Protein AF-A0A240AHP5-F1 (afdb_monomer)

Solvent-accessible surface area (backbone atoms only — not comparable to full-atom values): 3875 Å² total; per-residue (Å²): 104,72,68,56,52,52,51,52,49,54,51,48,55,54,51,52,54,50,31,62,75,69,67,38,62,69,60,44,52,54,49,53,52,52,53,51,49,52,52,52,51,52,49,58,56,65,74,41,85,86,52,82,46,72,66,51,54,55,33,43,73,74,71,48,83,130

Organism: Clostridium cochlearium (NCBI:txid1494)

Radius of gyration: 16.3 Å; Cα contacts (8 Å, |Δi|>4): 17; chains: 1; bounding box: 33×25×43 Å

pLDDT: mean 89.87, std 6.33, range [63.38, 96.81]

Structure (mmCIF, N/CA/C/O backbone):
data_AF-A0A240AHP5-F1
#
_entry.id   AF-A0A240AHP5-F1
#
loop_
_atom_site.group_PDB
_atom_site.id
_atom_site.type_symbol
_atom_site.label_atom_id
_atom_site.label_alt_id
_atom_site.label_comp_id
_atom_site.label_asym_id
_atom_site.label_entity_id
_atom_site.label_seq_id
_atom_site.pdbx_PDB_ins_code
_atom_site.Cartn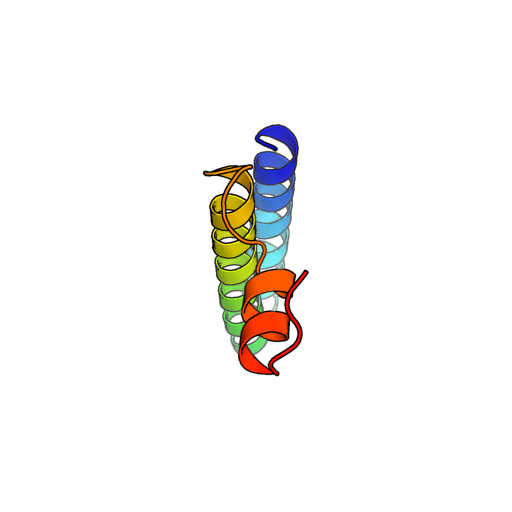_x
_atom_site.Cartn_y
_atom_site.Cartn_z
_atom_site.occupancy
_atom_site.B_iso_or_equiv
_atom_site.auth_seq_id
_atom_site.auth_comp_id
_atom_site.auth_asym_id
_atom_site.auth_atom_id
_atom_site.pdbx_PDB_model_num
ATOM 1 N N . MET A 1 1 ? 8.175 10.435 -5.208 1.00 74.12 1 MET A N 1
ATOM 2 C CA . MET A 1 1 ? 7.651 9.131 -4.745 1.00 74.12 1 MET A CA 1
ATOM 3 C C . MET A 1 1 ? 7.531 9.056 -3.237 1.00 74.12 1 MET A C 1
ATOM 5 O O . MET A 1 1 ? 6.426 8.833 -2.785 1.00 74.12 1 MET A O 1
ATOM 9 N N . ILE A 1 2 ? 8.579 9.370 -2.467 1.00 81.06 2 ILE A N 1
ATOM 10 C CA . ILE A 1 2 ? 8.512 9.427 -0.991 1.00 81.06 2 ILE A CA 1
ATOM 11 C C . ILE A 1 2 ? 7.340 10.296 -0.493 1.00 81.06 2 ILE A C 1
ATOM 13 O O . ILE A 1 2 ? 6.540 9.834 0.308 1.00 81.06 2 ILE A O 1
ATOM 17 N N . LEU A 1 3 ? 7.166 11.505 -1.045 1.00 88.00 3 LEU A N 1
ATOM 18 C CA . LEU A 1 3 ? 6.020 12.381 -0.747 1.00 88.00 3 LEU A CA 1
ATOM 19 C C . LEU A 1 3 ? 4.655 11.730 -1.041 1.00 88.00 3 LEU A C 1
ATOM 21 O O . LEU A 1 3 ? 3.757 11.793 -0.209 1.00 88.00 3 LEU A O 1
ATOM 25 N N . PHE A 1 4 ? 4.510 11.061 -2.190 1.00 84.38 4 PHE A N 1
ATOM 26 C CA . PHE A 1 4 ? 3.282 10.340 -2.550 1.00 84.38 4 PHE A CA 1
ATOM 27 C C . PHE A 1 4 ? 3.028 9.148 -1.627 1.00 84.38 4 PHE A C 1
ATOM 29 O O . PHE A 1 4 ? 1.901 8.942 -1.195 1.00 84.38 4 PHE A O 1
ATOM 36 N N . THR A 1 5 ? 4.066 8.390 -1.279 1.00 86.56 5 THR A N 1
ATOM 37 C CA . THR A 1 5 ? 3.966 7.271 -0.338 1.00 86.56 5 THR A CA 1
ATOM 38 C C . THR A 1 5 ? 3.538 7.753 1.044 1.00 86.56 5 THR A C 1
ATOM 40 O O . THR A 1 5 ? 2.641 7.156 1.628 1.00 86.56 5 THR A O 1
ATOM 43 N N . ILE A 1 6 ? 4.114 8.853 1.540 1.00 91.00 6 ILE A N 1
ATOM 44 C CA . ILE A 1 6 ? 3.718 9.478 2.812 1.00 91.00 6 ILE A CA 1
ATOM 45 C C .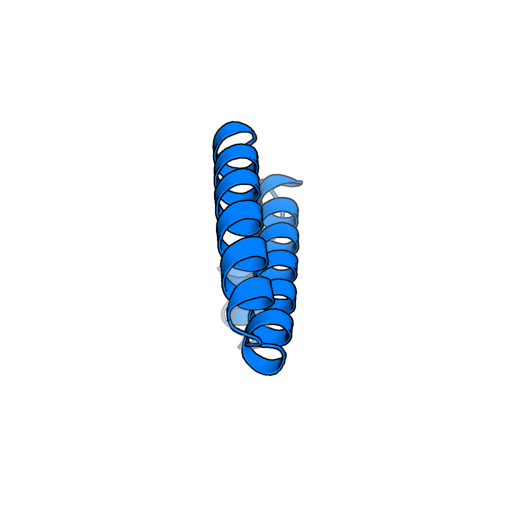 ILE A 1 6 ? 2.252 9.918 2.756 1.00 91.00 6 ILE A C 1
ATOM 47 O O . ILE A 1 6 ? 1.490 9.636 3.678 1.00 91.00 6 ILE A O 1
ATOM 51 N N . PHE A 1 7 ? 1.839 10.558 1.662 1.00 91.69 7 PHE A N 1
ATOM 52 C CA . PHE A 1 7 ? 0.459 10.996 1.470 1.00 91.69 7 PHE A CA 1
ATOM 53 C C . PHE A 1 7 ? -0.534 9.822 1.469 1.00 91.69 7 PHE A C 1
ATOM 55 O O . PHE A 1 7 ? -1.525 9.856 2.200 1.00 91.69 7 PHE A O 1
ATOM 62 N N . ILE A 1 8 ? -0.234 8.752 0.723 1.00 90.19 8 ILE A N 1
ATOM 63 C CA . ILE A 1 8 ? -1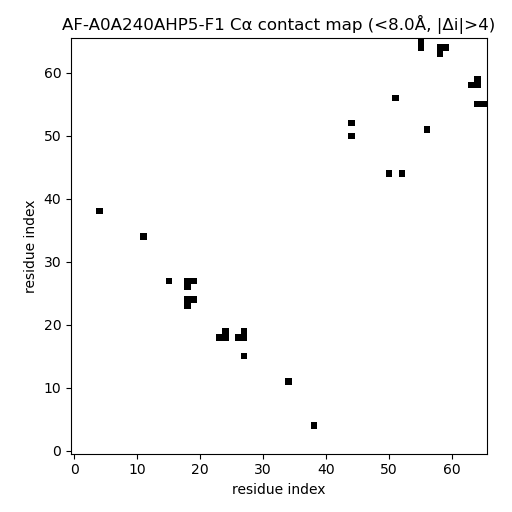.033 7.517 0.704 1.00 90.19 8 ILE A CA 1
ATOM 64 C C . ILE A 1 8 ? -1.087 6.888 2.099 1.00 90.19 8 ILE A C 1
ATOM 66 O O . ILE A 1 8 ? -2.150 6.433 2.518 1.00 90.19 8 ILE A O 1
ATOM 70 N N . PHE A 1 9 ? 0.022 6.893 2.842 1.00 91.69 9 PHE A N 1
ATOM 71 C CA . PHE A 1 9 ? 0.068 6.367 4.206 1.00 91.69 9 PHE A CA 1
ATOM 72 C C . PHE A 1 9 ? -0.867 7.128 5.144 1.00 91.69 9 PHE A C 1
ATOM 74 O O . PHE A 1 9 ? -1.648 6.513 5.869 1.00 91.69 9 PHE A O 1
ATOM 81 N N . ILE A 1 10 ? -0.812 8.462 5.112 1.00 95.81 10 ILE A N 1
ATOM 82 C CA . ILE A 1 10 ? -1.664 9.314 5.944 1.00 95.81 10 ILE A CA 1
ATOM 83 C C . ILE A 1 10 ? -3.137 9.056 5.613 1.00 95.81 10 ILE A C 1
ATOM 85 O O . ILE A 1 10 ? -3.913 8.757 6.522 1.00 95.81 10 ILE A O 1
ATOM 89 N N . LEU A 1 11 ? -3.513 9.101 4.329 1.00 95.00 11 LEU A N 1
ATOM 90 C CA . LEU A 1 11 ? -4.883 8.811 3.886 1.00 95.00 11 LEU A CA 1
ATOM 91 C C . LEU A 1 11 ? -5.352 7.425 4.337 1.00 95.00 11 LEU A C 1
ATOM 93 O O . LEU A 1 11 ? -6.416 7.305 4.946 1.00 95.00 11 LEU A O 1
ATOM 97 N N . SER A 1 12 ? -4.511 6.407 4.147 1.00 93.81 12 SER A N 1
ATOM 98 C CA . SER A 1 12 ? -4.823 5.030 4.533 1.00 93.81 12 SER A CA 1
ATOM 99 C C . SER A 1 12 ? -5.107 4.900 6.028 1.00 93.81 12 SER A C 1
ATOM 101 O O . SER A 1 12 ? -6.046 4.209 6.416 1.00 93.81 12 SER A O 1
ATOM 103 N N . ILE A 1 13 ? -4.350 5.592 6.887 1.00 96.12 13 ILE A N 1
ATOM 104 C CA . ILE A 1 13 ? -4.590 5.590 8.339 1.00 96.12 13 ILE A CA 1
ATOM 105 C C . ILE A 1 13 ? -5.958 6.204 8.669 1.00 96.12 13 ILE A C 1
ATOM 107 O O . ILE A 1 13 ? -6.698 5.657 9.496 1.00 96.12 13 ILE A O 1
ATOM 111 N N . PHE A 1 14 ? -6.314 7.324 8.031 1.00 96.38 14 PHE A N 1
ATOM 112 C CA . PHE A 1 14 ? -7.615 7.967 8.239 1.00 96.38 14 PHE A CA 1
ATOM 113 C C . PHE A 1 14 ? -8.777 7.070 7.796 1.00 96.38 14 PHE A C 1
ATOM 115 O O . PHE A 1 14 ? -9.754 6.929 8.540 1.00 96.38 14 PHE A O 1
ATOM 122 N N . GLU A 1 15 ? -8.664 6.429 6.634 1.00 94.62 15 GLU A N 1
ATOM 123 C CA . GLU A 1 15 ? -9.682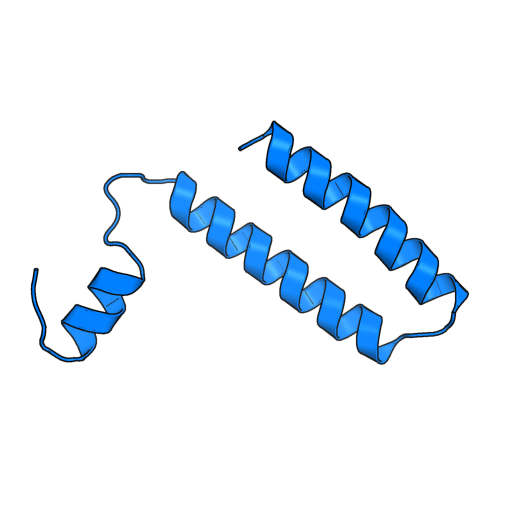 5.513 6.114 1.00 94.62 15 GLU A CA 1
ATOM 124 C C . GLU A 1 15 ? -9.833 4.262 6.969 1.00 94.62 15 GLU A C 1
ATOM 126 O O . GLU A 1 15 ? -10.950 3.949 7.385 1.00 94.62 15 GLU A O 1
ATOM 131 N N . ILE A 1 16 ? -8.730 3.616 7.350 1.00 95.31 16 ILE A N 1
ATOM 132 C CA . ILE A 1 16 ? -8.759 2.447 8.239 1.00 95.31 16 ILE A CA 1
ATOM 133 C C . ILE A 1 16 ? -9.452 2.803 9.558 1.00 95.31 16 ILE A C 1
ATOM 135 O O . ILE A 1 16 ? -10.353 2.087 10.004 1.00 95.31 16 ILE A O 1
ATOM 139 N N . LYS A 1 17 ? -9.104 3.946 10.164 1.00 95.50 17 LYS A N 1
ATOM 140 C CA . LYS A 1 17 ? -9.736 4.410 11.408 1.00 95.50 17 LYS A CA 1
ATOM 141 C C . LYS A 1 17 ? -11.238 4.649 11.235 1.00 95.50 17 LYS A C 1
ATOM 143 O O . LYS A 1 17 ? -12.011 4.317 12.135 1.00 95.50 17 LYS A O 1
ATOM 148 N N . LYS A 1 18 ? -11.665 5.214 10.104 1.00 96.50 18 LYS A N 1
ATOM 149 C CA . LYS A 1 18 ? -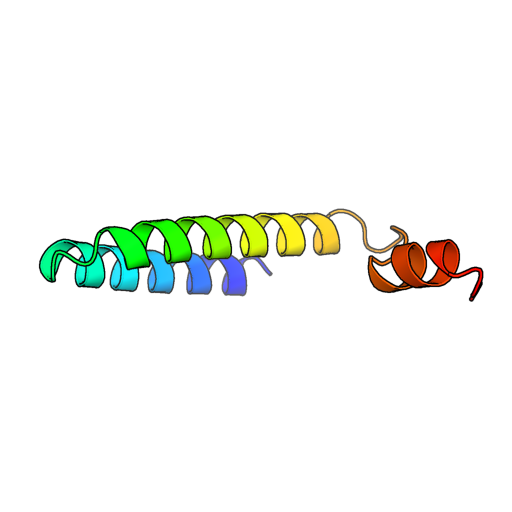13.085 5.437 9.786 1.00 96.50 18 LYS A CA 1
ATOM 150 C C . LYS A 1 18 ? -13.836 4.115 9.597 1.00 96.50 18 LYS A C 1
ATOM 152 O O . LYS A 1 18 ? -14.918 3.949 10.153 1.00 96.50 18 LYS A O 1
ATOM 157 N N . MET A 1 19 ? -13.259 3.164 8.869 1.00 95.62 19 MET A N 1
ATOM 158 C CA . MET A 1 19 ? -13.879 1.863 8.590 1.00 95.62 19 MET A CA 1
ATOM 159 C C . MET A 1 19 ? -13.992 0.998 9.848 1.00 95.62 19 MET A C 1
ATOM 161 O O . MET A 1 19 ? -15.035 0.384 10.070 1.00 95.62 19 MET A O 1
ATOM 165 N N . LEU A 1 20 ? -12.974 1.025 10.717 1.00 94.75 20 LEU A N 1
ATOM 166 C CA . LEU A 1 20 ? -13.014 0.366 12.026 1.00 94.75 20 LEU A CA 1
ATOM 167 C C . LEU A 1 20 ? -14.126 0.929 12.916 1.00 94.75 20 LEU A C 1
ATOM 169 O O . LEU A 1 20 ? -14.877 0.157 13.508 1.00 94.75 20 LEU A O 1
ATOM 173 N N . LYS A 1 21 ? -14.271 2.261 12.974 1.00 96.06 21 LYS A N 1
ATOM 174 C CA . LYS A 1 21 ? -15.353 2.916 13.730 1.00 96.06 21 LYS A CA 1
ATOM 175 C C . LYS A 1 21 ? -16.745 2.541 13.221 1.00 96.06 21 LYS A C 1
ATOM 177 O O . LYS A 1 21 ? -17.662 2.411 14.021 1.00 96.06 21 LYS A O 1
ATOM 182 N N . ASN A 1 22 ? -16.887 2.348 11.913 1.00 95.88 22 ASN A N 1
ATOM 183 C CA . ASN A 1 22 ? -18.162 2.023 11.276 1.00 95.88 22 ASN A CA 1
ATOM 184 C C . ASN A 1 22 ? -18.451 0.509 11.219 1.00 95.88 22 ASN A C 1
ATOM 186 O O . ASN A 1 22 ? -19.459 0.110 10.647 1.00 95.88 22 ASN A O 1
ATOM 190 N N . GLY A 1 23 ? -17.577 -0.346 11.767 1.00 95.00 23 GLY A N 1
ATOM 191 C CA . GLY A 1 23 ? -17.760 -1.803 11.746 1.00 95.00 23 GLY A CA 1
ATOM 192 C C . GLY A 1 23 ? -17.624 -2.454 10.360 1.00 95.00 23 GLY A C 1
ATOM 193 O O . GLY A 1 23 ? -18.025 -3.605 10.189 1.00 95.00 23 GLY A O 1
ATOM 194 N N . LEU A 1 24 ? -17.036 -1.753 9.384 1.00 95.62 24 LEU A N 1
ATOM 195 C CA . LEU A 1 24 ? -16.917 -2.165 7.976 1.00 95.62 24 LEU A CA 1
ATOM 196 C C . LEU A 1 24 ? -15.761 -3.158 7.768 1.00 95.62 24 LEU A C 1
ATOM 198 O O . LEU A 1 24 ? -14.738 -2.847 7.155 1.00 95.62 24 LEU A O 1
ATOM 202 N N . LYS A 1 25 ? -15.878 -4.354 8.358 1.00 91.12 25 LYS A N 1
ATOM 203 C CA . LYS A 1 25 ? -14.788 -5.346 8.394 1.00 91.12 25 LYS A CA 1
ATOM 204 C C . LYS A 1 25 ? -14.450 -5.922 7.016 1.00 91.12 25 LYS A C 1
ATOM 206 O O . LYS A 1 25 ? -13.275 -6.140 6.740 1.00 91.12 25 LYS A O 1
ATOM 211 N N . LYS A 1 26 ? -15.449 -6.169 6.159 1.00 93.88 26 LYS A N 1
ATOM 212 C CA . LYS A 1 26 ? -15.231 -6.752 4.821 1.00 93.88 26 LYS A CA 1
ATOM 213 C C . LYS A 1 26 ? -14.531 -5.756 3.905 1.00 93.88 26 LYS A C 1
ATOM 215 O O . LYS A 1 26 ? -13.548 -6.088 3.249 1.00 93.88 26 LYS A O 1
ATOM 220 N N . GLU A 1 27 ? -15.016 -4.525 3.909 1.00 95.38 27 GLU A N 1
ATOM 221 C CA . GLU A 1 27 ? -14.473 -3.422 3.134 1.00 95.38 27 GLU A CA 1
ATOM 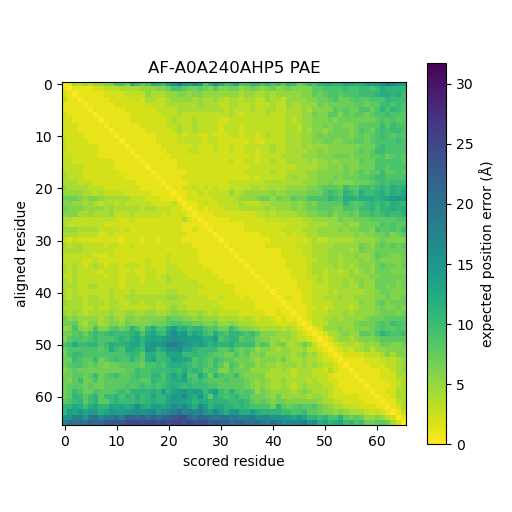222 C C . GLU A 1 27 ? -13.056 -3.094 3.607 1.00 95.38 27 GLU A C 1
ATOM 224 O O . GLU A 1 27 ? -12.184 -2.853 2.779 1.00 95.38 27 GLU A O 1
ATOM 229 N N . LEU A 1 28 ? -12.796 -3.153 4.919 1.00 95.00 28 LEU A N 1
ATOM 230 C CA . LEU A 1 28 ? -11.458 -2.959 5.475 1.00 95.00 28 LEU A CA 1
ATOM 231 C C . LEU A 1 28 ? -10.467 -4.000 4.941 1.00 95.00 28 LEU A C 1
ATOM 233 O O . LEU A 1 28 ? -9.349 -3.642 4.579 1.00 95.00 28 LEU A O 1
ATOM 237 N N . THR A 1 29 ? -10.862 -5.275 4.860 1.00 95.31 29 THR A N 1
ATOM 238 C CA . THR A 1 29 ? -10.009 -6.324 4.281 1.00 95.31 29 THR A CA 1
ATOM 239 C C . THR A 1 29 ? -9.689 -6.038 2.815 1.00 95.31 29 THR A C 1
ATOM 241 O O . THR A 1 29 ? -8.524 -6.115 2.425 1.00 95.31 29 THR A O 1
ATOM 244 N N . VAL A 1 30 ? -10.695 -5.662 2.016 1.00 96.81 30 VAL A N 1
ATOM 245 C CA . VAL A 1 30 ? -10.498 -5.296 0.601 1.00 96.81 30 VAL A CA 1
ATOM 246 C C . VAL A 1 30 ? -9.587 -4.073 0.479 1.00 96.81 30 VAL A C 1
ATOM 248 O O . VAL A 1 30 ? -8.662 -4.078 -0.330 1.00 96.81 30 VAL A O 1
ATOM 251 N N . PHE A 1 31 ? -9.797 -3.057 1.316 1.00 95.94 31 PHE A N 1
ATOM 252 C CA . PHE A 1 31 ? -8.984 -1.845 1.337 1.00 95.94 31 PHE A CA 1
ATOM 253 C C . PHE A 1 31 ? -7.519 -2.150 1.655 1.00 95.94 31 PHE A C 1
ATOM 255 O O . PHE A 1 31 ? -6.635 -1.745 0.907 1.00 95.94 31 PHE A O 1
ATOM 262 N N . ILE A 1 32 ? -7.245 -2.907 2.722 1.00 94.62 32 ILE A N 1
ATOM 263 C CA . ILE A 1 32 ? -5.876 -3.287 3.102 1.00 94.62 32 ILE A CA 1
ATOM 264 C C . ILE A 1 32 ? -5.199 -4.064 1.970 1.00 94.62 32 ILE A C 1
ATOM 266 O O . ILE A 1 32 ? -4.047 -3.779 1.640 1.00 94.62 32 ILE A O 1
ATOM 270 N N . PHE A 1 33 ? -5.910 -5.017 1.364 1.00 96.50 33 PHE A N 1
ATOM 271 C CA . PHE A 1 33 ? -5.384 -5.801 0.251 1.00 96.50 33 PHE A CA 1
ATOM 272 C C . PHE A 1 33 ? -5.005 -4.916 -0.943 1.00 96.50 33 PHE A C 1
ATOM 274 O O . PHE A 1 33 ? -3.884 -5.013 -1.444 1.00 96.50 33 PHE A O 1
ATOM 281 N N . LEU A 1 34 ? -5.902 -4.017 -1.362 1.00 95.56 34 LEU A N 1
ATOM 282 C CA . LEU A 1 34 ? -5.643 -3.100 -2.472 1.00 95.56 34 LEU A CA 1
ATOM 283 C C . LEU A 1 34 ? -4.500 -2.132 -2.158 1.00 95.56 34 LEU A C 1
ATOM 285 O O . LEU A 1 34 ? -3.612 -1.963 -2.988 1.00 95.56 34 LEU A O 1
ATOM 289 N N . THR A 1 35 ? -4.463 -1.557 -0.956 1.00 94.25 35 THR A N 1
ATOM 290 C CA . THR A 1 35 ? -3.394 -0.641 -0.535 1.00 94.25 35 THR A CA 1
ATOM 291 C C . THR A 1 35 ? -2.028 -1.325 -0.542 1.00 94.25 35 THR A C 1
ATOM 293 O O . THR A 1 35 ? -1.063 -0.760 -1.062 1.00 94.25 35 THR A O 1
ATOM 296 N N . LEU A 1 36 ? -1.932 -2.555 -0.026 1.00 94.00 36 LEU A N 1
ATOM 297 C CA . LEU A 1 36 ? -0.697 -3.342 -0.093 1.00 94.00 36 LEU A CA 1
ATOM 298 C C . LEU A 1 36 ? -0.290 -3.613 -1.542 1.00 94.00 36 LEU A C 1
ATOM 300 O O . LEU A 1 36 ? 0.858 -3.365 -1.903 1.00 94.00 36 LEU A O 1
ATOM 304 N N . LEU A 1 37 ? -1.231 -4.046 -2.381 1.00 94.12 37 LEU A N 1
ATOM 305 C CA . LEU A 1 37 ? -0.980 -4.313 -3.795 1.00 94.12 37 LEU A CA 1
ATOM 306 C C . LEU A 1 37 ? -0.479 -3.059 -4.530 1.00 94.12 37 LEU A C 1
ATOM 308 O O . LEU A 1 37 ? 0.512 -3.127 -5.258 1.00 94.12 37 LEU A O 1
ATOM 312 N N . THR A 1 38 ? -1.092 -1.898 -4.291 1.00 91.25 38 THR A N 1
ATOM 313 C CA . THR A 1 38 ? -0.651 -0.614 -4.851 1.00 91.25 38 THR A CA 1
ATOM 314 C C . THR A 1 38 ? 0.750 -0.236 -4.376 1.00 91.25 38 THR A C 1
ATOM 316 O O . THR A 1 38 ? 1.570 0.178 -5.197 1.00 91.25 38 THR A O 1
ATOM 319 N N . LEU A 1 39 ? 1.063 -0.397 -3.087 1.00 90.38 39 LEU A N 1
ATOM 320 C CA . LEU A 1 39 ? 2.402 -0.113 -2.561 1.00 90.38 39 LEU A CA 1
ATOM 321 C C . LEU A 1 39 ? 3.456 -1.043 -3.166 1.00 90.38 39 LEU A C 1
ATOM 323 O O . LEU A 1 39 ? 4.524 -0.573 -3.562 1.00 90.38 39 LEU A O 1
ATOM 327 N N . THR A 1 40 ? 3.153 -2.335 -3.293 1.00 90.81 40 THR A N 1
ATOM 328 C CA . THR A 1 40 ? 4.048 -3.312 -3.920 1.00 90.81 40 THR A CA 1
ATOM 329 C C . THR A 1 40 ? 4.287 -2.984 -5.390 1.00 90.81 40 THR A C 1
ATOM 331 O O . THR A 1 40 ? 5.439 -2.956 -5.817 1.00 90.81 40 THR A O 1
ATOM 334 N N . LEU A 1 41 ? 3.237 -2.684 -6.161 1.00 88.38 41 LEU A N 1
ATOM 335 C CA . LEU A 1 41 ? 3.368 -2.315 -7.575 1.00 88.38 41 LEU A CA 1
ATOM 336 C C . LEU A 1 41 ? 4.117 -0.994 -7.758 1.00 88.38 41 LEU A C 1
ATOM 338 O O . LEU A 1 41 ? 4.995 -0.898 -8.615 1.00 88.38 41 LEU A O 1
ATOM 342 N N . GLY A 1 42 ? 3.817 0.005 -6.927 1.00 86.81 42 GLY A N 1
ATOM 343 C CA . GLY A 1 42 ? 4.525 1.281 -6.928 1.00 86.81 42 GLY A CA 1
ATOM 34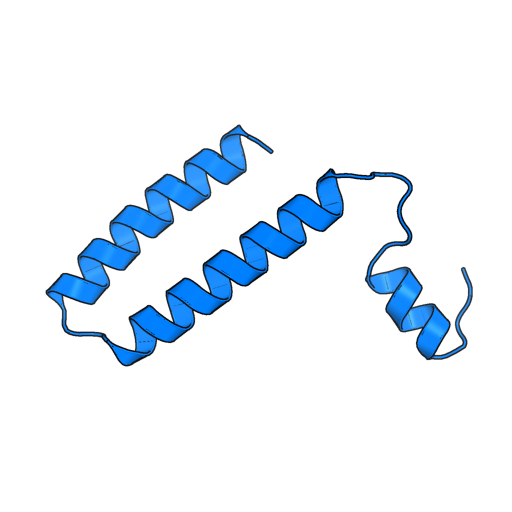4 C C . GLY A 1 42 ? 6.013 1.093 -6.638 1.00 86.81 42 GLY A C 1
ATOM 345 O O . GLY A 1 42 ? 6.854 1.569 -7.399 1.00 86.81 42 GLY A O 1
ATOM 346 N N . TYR A 1 43 ? 6.349 0.337 -5.590 1.00 87.69 43 TYR A N 1
ATOM 347 C CA . TYR A 1 43 ? 7.736 0.009 -5.264 1.00 87.69 43 TYR A CA 1
ATOM 348 C C . TYR A 1 43 ? 8.420 -0.769 -6.395 1.00 87.69 43 TYR A C 1
ATOM 350 O O . TYR A 1 43 ? 9.522 -0.408 -6.807 1.00 87.69 43 TYR A O 1
ATOM 358 N N . TYR A 1 44 ? 7.755 -1.787 -6.946 1.00 86.50 44 TYR A N 1
ATOM 359 C CA . TYR A 1 44 ? 8.264 -2.581 -8.064 1.00 86.50 44 TYR A CA 1
ATOM 360 C C . TYR A 1 44 ? 8.619 -1.703 -9.268 1.00 86.50 44 TYR A C 1
ATOM 362 O O . TYR A 1 44 ? 9.719 -1.833 -9.808 1.00 86.50 44 TYR A O 1
ATOM 370 N N . TYR A 1 45 ? 7.733 -0.772 -9.631 1.00 83.25 45 TYR A N 1
ATOM 371 C CA . TYR A 1 45 ? 7.927 0.150 -10.748 1.00 83.25 45 TYR A CA 1
ATOM 372 C C . TYR A 1 45 ? 9.107 1.109 -10.529 1.00 83.25 45 TYR A C 1
ATOM 374 O O . TYR A 1 45 ? 9.898 1.339 -11.437 1.00 83.25 45 TYR A O 1
ATOM 382 N N . ILE A 1 46 ? 9.261 1.648 -9.317 1.00 82.88 46 ILE A N 1
ATOM 383 C CA . ILE A 1 46 ? 10.315 2.632 -9.012 1.00 82.88 46 ILE A CA 1
ATOM 384 C C . ILE A 1 46 ? 11.680 1.963 -8.805 1.00 82.88 46 ILE A C 1
ATOM 386 O O . ILE A 1 46 ? 12.708 2.566 -9.104 1.00 82.88 46 ILE A O 1
ATOM 390 N N . SER A 1 47 ? 11.705 0.732 -8.285 1.00 85.19 47 SER A N 1
ATOM 391 C CA . SER A 1 47 ? 12.940 0.049 -7.869 1.00 85.19 47 SER A CA 1
ATOM 392 C C . SER A 1 47 ? 13.955 -0.151 -8.995 1.00 85.19 47 SER A C 1
ATOM 394 O O . SER A 1 47 ? 15.152 -0.237 -8.733 1.00 85.19 47 SER A O 1
ATOM 396 N N . ASN A 1 48 ? 13.495 -0.243 -10.243 1.00 83.69 48 ASN A N 1
ATOM 397 C CA . ASN A 1 48 ? 14.368 -0.399 -11.394 1.00 83.69 48 ASN A CA 1
ATOM 398 C C . ASN A 1 48 ? 13.726 0.252 -12.633 1.00 83.69 48 ASN A C 1
ATOM 400 O O . ASN A 1 48 ? 12.861 -0.370 -13.252 1.00 83.69 48 ASN A O 1
ATOM 404 N N . PRO A 1 49 ? 14.162 1.463 -13.026 1.00 78.31 49 PRO A N 1
ATOM 405 C CA . PRO A 1 49 ? 13.600 2.175 -14.175 1.00 78.31 49 PRO A CA 1
ATOM 406 C C . PRO A 1 49 ? 13.905 1.501 -15.521 1.00 78.31 49 PRO A C 1
ATOM 408 O O . PRO A 1 49 ? 13.239 1.792 -16.508 1.00 78.31 49 PRO A O 1
ATOM 411 N N . TYR A 1 50 ? 14.880 0.589 -15.567 1.00 81.50 50 TYR A N 1
ATOM 412 C CA . TYR A 1 50 ? 15.240 -0.183 -16.761 1.00 81.50 50 TYR A CA 1
ATOM 413 C C . TYR A 1 50 ? 14.589 -1.570 -16.789 1.00 81.50 50 TYR A C 1
ATOM 415 O O . TYR A 1 50 ? 14.847 -2.371 -17.687 1.00 81.50 50 TYR A O 1
ATOM 423 N N . ARG A 1 51 ? 13.760 -1.895 -15.791 1.00 80.81 51 ARG A N 1
ATOM 424 C CA . ARG A 1 51 ? 13.017 -3.151 -15.774 1.00 80.81 51 ARG A CA 1
ATOM 425 C C . ARG A 1 51 ? 11.973 -3.137 -16.887 1.00 80.81 51 ARG A C 1
ATOM 427 O O . ARG A 1 51 ? 11.288 -2.138 -17.091 1.00 80.81 51 ARG A O 1
ATOM 434 N N . ARG A 1 52 ? 11.799 -4.286 -17.549 1.00 82.88 52 ARG A N 1
ATOM 435 C CA . ARG A 1 52 ? 10.673 -4.532 -18.461 1.00 82.88 52 ARG A CA 1
ATOM 436 C C . ARG A 1 52 ? 9.369 -4.103 -17.781 1.00 82.88 52 ARG A C 1
ATOM 438 O O . ARG A 1 52 ? 9.063 -4.568 -16.681 1.00 82.88 52 ARG A O 1
ATOM 445 N N . SER A 1 53 ? 8.628 -3.194 -18.412 1.00 83.94 53 SER A N 1
ATOM 446 C CA . SER A 1 53 ? 7.360 -2.722 -17.859 1.00 83.94 53 SER A CA 1
ATOM 447 C C . SER A 1 53 ? 6.357 -3.872 -17.792 1.00 83.94 53 SER A C 1
ATOM 449 O O . SER A 1 53 ? 6.425 -4.811 -18.585 1.00 83.94 53 SER A O 1
ATOM 451 N N . ILE A 1 54 ? 5.399 -3.793 -16.866 1.00 84.00 54 ILE A N 1
ATOM 452 C CA . ILE A 1 54 ? 4.315 -4.783 -16.774 1.00 84.00 54 ILE A CA 1
ATOM 453 C C . ILE A 1 54 ? 3.594 -4.896 -18.124 1.00 84.00 54 ILE A C 1
ATOM 455 O O . ILE A 1 54 ? 3.330 -6.000 -18.585 1.00 84.00 54 ILE A O 1
ATOM 459 N N . SER A 1 55 ? 3.370 -3.768 -18.803 1.00 86.12 55 SER A N 1
ATOM 460 C CA . SER A 1 55 ? 2.801 -3.744 -20.150 1.00 86.12 55 SER A CA 1
ATOM 461 C C . SER A 1 55 ? 3.659 -4.515 -21.151 1.00 86.12 55 SER A C 1
ATOM 463 O O . SER A 1 55 ? 3.119 -5.316 -21.900 1.00 86.12 55 SER A O 1
ATOM 465 N N . ASN A 1 56 ? 4.985 -4.338 -21.140 1.00 86.88 56 ASN A N 1
ATOM 466 C CA . ASN A 1 56 ? 5.880 -5.080 -22.032 1.00 86.88 56 ASN A CA 1
ATOM 467 C C . ASN A 1 56 ? 5.859 -6.589 -21.718 1.00 86.88 56 ASN A C 1
ATOM 469 O O . ASN A 1 56 ? 5.796 -7.394 -22.639 1.00 86.88 56 ASN A O 1
ATOM 473 N N . ILE A 1 57 ? 5.807 -6.986 -20.439 1.00 88.19 57 ILE A N 1
ATOM 474 C CA . ILE A 1 57 ? 5.665 -8.399 -20.038 1.00 88.19 57 ILE A CA 1
ATOM 475 C C . ILE A 1 57 ? 4.358 -8.994 -20.581 1.00 88.19 57 ILE A C 1
ATOM 477 O O . ILE A 1 57 ? 4.379 -10.072 -21.170 1.00 88.19 57 ILE A O 1
ATOM 481 N N . ILE A 1 58 ? 3.235 -8.290 -20.413 1.00 90.38 58 ILE A N 1
ATOM 482 C CA . ILE A 1 58 ? 1.921 -8.738 -20.896 1.00 90.38 58 ILE A CA 1
ATOM 483 C C . ILE A 1 58 ? 1.909 -8.818 -22.426 1.00 90.38 58 ILE A C 1
ATOM 485 O O . ILE A 1 58 ? 1.475 -9.819 -22.981 1.00 90.38 58 ILE A O 1
ATOM 489 N N . LEU A 1 59 ? 2.411 -7.795 -23.118 1.00 91.00 59 LEU A N 1
ATOM 490 C CA . LEU A 1 59 ? 2.459 -7.770 -24.581 1.00 91.00 59 LEU A CA 1
ATOM 491 C C . LEU A 1 59 ? 3.343 -8.892 -25.134 1.00 91.00 59 LEU A C 1
ATOM 493 O O . LEU A 1 59 ? 2.910 -9.612 -26.029 1.00 91.00 59 LEU A O 1
ATOM 497 N N . THR A 1 60 ? 4.511 -9.120 -24.526 1.00 90.38 60 THR A N 1
ATOM 498 C CA . THR A 1 60 ? 5.399 -10.235 -24.891 1.00 90.38 60 THR A CA 1
ATOM 499 C C . THR A 1 60 ? 4.708 -11.583 -24.674 1.00 90.38 60 THR A C 1
ATOM 501 O O . THR A 1 60 ? 4.849 -12.482 -25.497 1.00 90.38 60 THR A O 1
ATOM 504 N N . PHE A 1 61 ? 3.913 -11.734 -23.608 1.00 90.88 61 PHE A N 1
ATOM 505 C CA . PHE A 1 61 ? 3.117 -12.946 -23.381 1.00 90.88 61 PHE A CA 1
ATOM 506 C C . PHE A 1 61 ? 2.099 -13.201 -24.507 1.00 90.88 61 PHE A C 1
ATOM 508 O O . PHE A 1 61 ? 1.864 -14.349 -24.872 1.00 90.88 61 PHE A O 1
ATOM 515 N N . PHE A 1 62 ? 1.547 -12.142 -25.102 1.00 93.88 62 PHE A N 1
ATOM 516 C CA . PHE A 1 62 ? 0.682 -12.222 -26.285 1.00 93.88 62 PHE A CA 1
ATOM 517 C C . PHE A 1 62 ? 1.450 -12.264 -27.622 1.00 93.88 62 PHE A C 1
ATOM 519 O O . PHE A 1 62 ? 0.825 -12.210 -28.680 1.00 93.88 62 PHE A O 1
ATOM 526 N N . GLY A 1 63 ? 2.784 -12.368 -27.602 1.00 91.56 63 GLY A N 1
ATOM 527 C CA . GLY A 1 63 ? 3.626 -12.410 -28.804 1.00 91.56 63 GLY A CA 1
ATOM 528 C C . GLY A 1 63 ? 3.835 -11.054 -29.486 1.00 91.56 63 GLY A C 1
ATOM 529 O O . GLY A 1 63 ? 4.279 -11.007 -30.629 1.00 91.56 63 GLY A O 1
ATOM 530 N N . ILE A 1 64 ? 3.504 -9.952 -28.810 1.00 87.94 64 ILE A N 1
ATOM 531 C CA . ILE A 1 64 ? 3.698 -8.585 -29.300 1.00 87.94 64 ILE A CA 1
ATOM 532 C C . ILE A 1 64 ? 4.989 -8.040 -28.676 1.00 87.94 64 ILE A C 1
ATOM 534 O O . ILE A 1 64 ? 5.010 -7.658 -27.505 1.00 87.94 64 ILE A O 1
ATOM 538 N N . GLU A 1 65 ? 6.074 -8.019 -29.451 1.00 79.38 65 GLU A N 1
ATOM 539 C CA . GLU A 1 65 ? 7.382 -7.520 -29.012 1.00 79.38 65 GLU A CA 1
ATOM 540 C C . GLU A 1 65 ? 7.612 -6.075 -29.495 1.00 79.38 65 GLU A C 1
ATOM 542 O O . GLU A 1 65 ? 7.511 -5.792 -30.688 1.00 79.38 65 GLU A O 1
ATOM 547 N N . TYR A 1 66 ? 7.916 -5.173 -28.553 1.00 63.38 66 TYR A N 1
ATOM 548 C CA . TYR A 1 66 ? 8.330 -3.777 -28.763 1.00 63.38 66 TYR A CA 1
ATOM 549 C C . TYR A 1 66 ? 9.488 -3.430 -27.824 1.00 63.38 66 TYR A C 1
ATOM 551 O O . TYR A 1 66 ? 9.469 -3.904 -26.654 1.00 63.38 66 TYR A O 1
#

Secondary structure (DSSP, 8-state):
-HHHHHHHHHHHHHHHHHHHHTT-HHHHHHHHHHHHHHHHHHHHHHH-TTSPPHHHHHHHHTT---

Sequence (66 a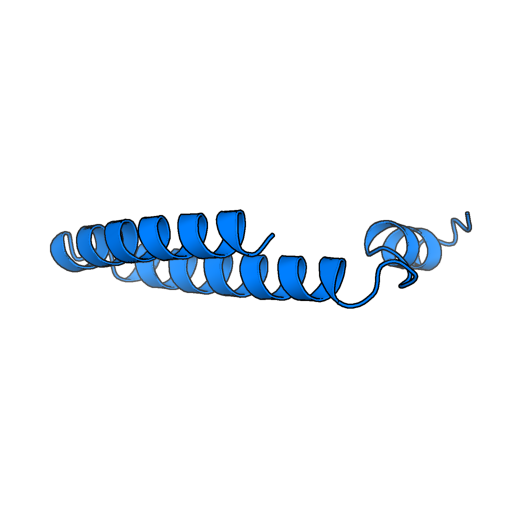a):
MILFTIFIFILSIFEIKKMLKNGLKKELTVFIFLTLLTL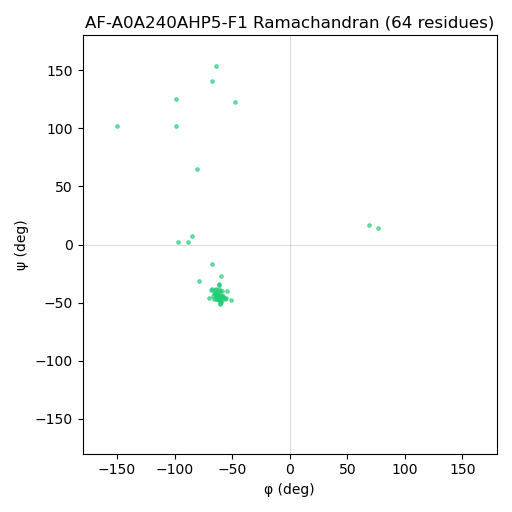TLGYYYISNPYRRSISNIILTFFGIEY

Foldseek 3Di:
DVVVVVVLVVVLVVVLVVCVVVVVVVVSVVSVVVSVVVVVLVCVCVVDVPDQDPVQVVCVVVVRHD

Mean predicted aligned error: 5.29 Å